Protein AF-A0A7Y2PJV1-F1 (afdb_monomer_lite)

Structure (mmCIF, N/CA/C/O backbone):
data_AF-A0A7Y2PJV1-F1
#
_entry.id   AF-A0A7Y2PJV1-F1
#
loop_
_atom_site.group_PDB
_atom_site.id
_atom_site.type_symbol
_atom_site.label_atom_id
_atom_site.label_alt_id
_atom_site.label_comp_id
_atom_site.label_asym_id
_atom_site.label_entity_id
_atom_site.label_seq_id
_atom_site.pdbx_PDB_ins_code
_atom_site.Cartn_x
_atom_site.Cartn_y
_atom_site.Cartn_z
_atom_site.occupancy
_atom_site.B_iso_or_equiv
_atom_site.auth_seq_id
_atom_site.auth_comp_id
_atom_site.auth_asym_id
_atom_site.auth_atom_id
_atom_site.pdbx_PDB_model_num
ATOM 1 N N . MET A 1 1 ? -19.879 -11.031 2.153 1.00 48.19 1 MET A N 1
ATOM 2 C CA . MET A 1 1 ? -19.907 -9.885 3.086 1.00 48.19 1 MET A CA 1
ATOM 3 C C . MET A 1 1 ? -18.469 -9.567 3.409 1.00 48.19 1 MET A C 1
ATOM 5 O O . MET A 1 1 ? -17.854 -10.326 4.147 1.00 48.19 1 MET A O 1
ATOM 9 N N . THR A 1 2 ? -17.927 -8.515 2.812 1.00 63.41 2 THR A N 1
ATOM 10 C CA . THR A 1 2 ? -16.571 -8.056 3.105 1.00 63.41 2 THR A CA 1
ATOM 11 C C . THR A 1 2 ? -16.558 -7.369 4.461 1.00 63.41 2 THR A C 1
ATOM 13 O O . THR A 1 2 ? -17.412 -6.527 4.754 1.00 63.41 2 THR A O 1
ATOM 16 N N . VAL A 1 3 ? -15.613 -7.752 5.310 1.00 83.12 3 VAL A N 1
ATOM 17 C CA . VAL A 1 3 ? -15.411 -7.123 6.613 1.00 83.12 3 VAL A CA 1
ATOM 18 C C . VAL A 1 3 ? -14.654 -5.817 6.379 1.00 83.12 3 VAL A C 1
ATOM 20 O O . VAL A 1 3 ? -13.505 -5.849 5.957 1.00 83.12 3 VAL A O 1
ATOM 23 N N . LYS A 1 4 ? -15.304 -4.674 6.628 1.00 89.06 4 LYS A N 1
ATOM 24 C CA . LYS A 1 4 ? -14.666 -3.352 6.558 1.00 89.06 4 LYS A CA 1
ATOM 25 C C . LYS A 1 4 ? -14.271 -2.903 7.956 1.00 89.06 4 LYS A C 1
ATOM 27 O O . LYS A 1 4 ? -15.140 -2.597 8.771 1.00 89.06 4 LYS A O 1
ATOM 32 N N . ILE A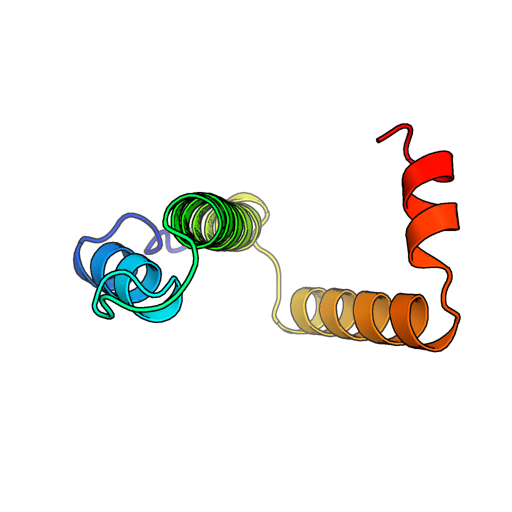 1 5 ? -12.974 -2.882 8.235 1.00 92.50 5 ILE A N 1
ATOM 33 C CA . ILE A 1 5 ? -12.403 -2.518 9.539 1.00 92.50 5 ILE A CA 1
ATOM 34 C C . ILE A 1 5 ? -11.434 -1.339 9.443 1.00 92.50 5 ILE A C 1
ATOM 36 O O . ILE A 1 5 ? -11.135 -0.713 10.453 1.00 92.50 5 ILE A O 1
ATOM 40 N N . SER A 1 6 ? -10.993 -0.963 8.243 1.00 90.88 6 SER A N 1
ATOM 41 C CA . SER A 1 6 ? -10.048 0.133 8.016 1.00 90.88 6 SER A CA 1
ATOM 42 C C . SER A 1 6 ? -10.529 1.467 8.590 1.00 90.88 6 SER A C 1
ATOM 44 O O . SER A 1 6 ? -9.713 2.312 8.946 1.00 90.88 6 SER A O 1
ATOM 46 N N . GLN A 1 7 ? -11.844 1.665 8.709 1.00 91.56 7 GLN A N 1
ATOM 47 C CA . GLN A 1 7 ? -12.452 2.883 9.251 1.00 91.56 7 GLN A CA 1
ATOM 48 C C . GLN A 1 7 ? -12.649 2.859 10.772 1.00 91.56 7 GLN A C 1
ATOM 50 O O . GLN A 1 7 ? -13.091 3.867 11.328 1.00 91.56 7 GLN A O 1
ATOM 55 N N . THR A 1 8 ? -12.356 1.749 11.461 1.00 95.62 8 THR A N 1
ATOM 56 C CA . THR A 1 8 ? -12.535 1.704 12.915 1.00 95.62 8 THR A CA 1
ATOM 57 C C . THR A 1 8 ? -11.519 2.613 13.615 1.00 95.62 8 THR A C 1
ATOM 59 O O . THR A 1 8 ? -10.408 2.817 13.108 1.00 95.62 8 THR A O 1
ATOM 62 N N . PRO A 1 9 ? -11.867 3.178 14.786 1.00 94.94 9 PRO A N 1
ATOM 63 C CA . PRO A 1 9 ? -10.966 4.057 15.529 1.00 94.94 9 PRO A CA 1
ATOM 64 C C . PRO A 1 9 ? -9.612 3.412 15.842 1.00 94.94 9 PRO A C 1
ATOM 66 O O . PRO A 1 9 ? -8.586 4.090 15.809 1.00 94.94 9 PRO A O 1
ATOM 69 N N . GLU A 1 10 ? -9.598 2.106 16.108 1.00 94.81 10 GLU A N 1
ATOM 70 C CA . GLU A 1 10 ? -8.400 1.350 16.470 1.00 94.81 10 GLU A CA 1
ATOM 71 C C . GLU A 1 10 ? -7.422 1.259 15.292 1.00 94.81 10 GLU A C 1
ATOM 73 O O . GLU A 1 10 ? -6.238 1.565 15.442 1.00 94.81 10 GLU A O 1
ATOM 78 N N . LEU A 1 11 ? -7.914 0.909 14.099 1.00 94.81 11 LEU A N 1
ATOM 79 C CA . LEU A 1 11 ? -7.091 0.832 12.888 1.00 94.81 11 LEU A CA 1
ATOM 80 C C . LEU A 1 11 ? -6.646 2.214 12.407 1.00 94.81 11 LEU A C 1
ATOM 82 O O . LEU A 1 11 ? -5.508 2.376 11.975 1.00 94.81 11 LEU A O 1
ATOM 86 N N . GLN A 1 12 ? -7.488 3.236 12.552 1.00 96.12 12 GLN A N 1
ATOM 87 C CA . GLN A 1 12 ? -7.109 4.617 12.246 1.00 96.12 12 GLN A CA 1
ATOM 88 C C . GLN A 1 12 ? -6.003 5.137 13.172 1.00 96.12 12 GLN A C 1
ATOM 90 O O . GLN A 1 12 ? -5.063 5.795 12.711 1.00 96.12 12 GLN A O 1
ATOM 95 N N . ALA A 1 13 ? -6.076 4.820 14.468 1.00 95.56 13 ALA A N 1
ATOM 96 C CA . ALA A 1 13 ? -5.009 5.128 15.414 1.00 95.56 13 ALA A CA 1
ATOM 97 C C . ALA A 1 13 ? -3.708 4.408 15.029 1.00 95.56 13 ALA A C 1
ATOM 99 O O . ALA A 1 13 ? -2.654 5.045 14.969 1.00 95.56 13 ALA A O 1
ATOM 100 N N . PHE A 1 14 ? -3.798 3.127 14.663 1.00 96.06 14 PHE A N 1
ATOM 101 C CA . PHE A 1 14 ? -2.657 2.351 14.186 1.00 96.06 14 PHE A CA 1
ATOM 102 C C . PHE A 1 14 ? -2.036 2.941 12.909 1.00 96.06 14 PHE A C 1
ATOM 104 O O . PHE A 1 14 ? -0.825 3.149 12.853 1.00 96.06 14 PHE A O 1
ATOM 111 N N . PHE A 1 15 ? -2.841 3.309 11.906 1.00 96.19 15 PHE A N 1
ATOM 112 C CA . PHE A 1 15 ? -2.353 3.947 10.676 1.00 96.19 15 PHE A CA 1
ATOM 113 C C . PHE A 1 15 ? -1.633 5.268 10.952 1.00 96.19 15 PHE A C 1
ATOM 115 O O . PHE A 1 15 ? -0.608 5.567 10.332 1.00 96.19 15 PHE A O 1
ATOM 122 N N . LYS A 1 16 ? -2.133 6.057 11.908 1.00 95.19 16 LYS A N 1
ATOM 123 C CA . LYS A 1 16 ? -1.474 7.289 12.353 1.00 95.19 16 LYS A CA 1
ATOM 124 C C . LYS A 1 16 ? -0.125 7.005 13.009 1.00 95.19 16 LYS A C 1
ATOM 126 O O . LYS A 1 16 ? 0.831 7.740 12.758 1.00 95.19 16 LYS A O 1
ATOM 131 N N . GLU A 1 17 ? -0.039 5.954 13.813 1.00 95.12 17 GLU A N 1
ATOM 132 C CA . GLU A 1 17 ? 1.192 5.551 14.485 1.00 95.12 17 GLU A CA 1
ATOM 133 C C . GLU A 1 17 ? 2.262 5.078 13.493 1.00 95.12 17 GLU A C 1
ATOM 135 O O . GLU A 1 17 ? 3.349 5.661 13.459 1.00 95.12 17 GLU A O 1
ATOM 140 N N . VAL A 1 18 ? 1.938 4.132 12.601 1.00 94.00 18 VAL A N 1
ATOM 141 C CA . VAL A 1 18 ? 2.886 3.623 11.584 1.00 94.00 18 VAL A CA 1
ATOM 142 C C . VAL A 1 18 ? 3.328 4.699 10.590 1.00 94.00 18 VAL A C 1
ATOM 144 O O . VAL A 1 18 ? 4.421 4.627 10.035 1.00 94.00 18 VAL A O 1
ATOM 147 N N . SER A 1 19 ? 2.512 5.739 10.400 1.00 94.31 19 SER A N 1
ATOM 148 C CA . SER A 1 19 ? 2.855 6.886 9.552 1.00 94.31 19 SER A CA 1
ATOM 149 C C . SER A 1 19 ? 3.739 7.924 10.255 1.00 94.31 19 SER A C 1
ATOM 151 O O . SER A 1 19 ? 4.036 8.971 9.681 1.00 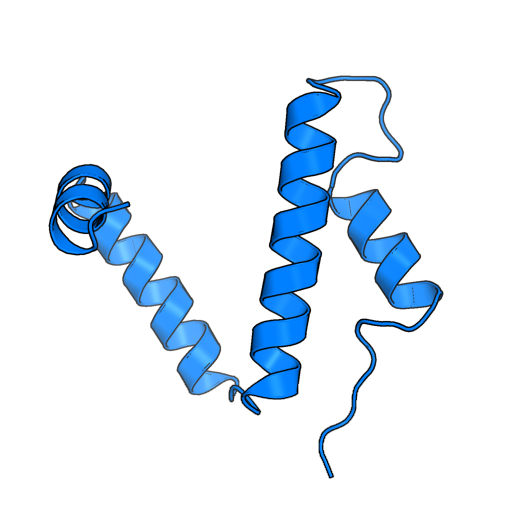94.31 19 SER A O 1
ATOM 153 N N . GLY A 1 20 ? 4.159 7.667 11.499 1.00 92.81 20 GLY A N 1
ATOM 154 C CA . GLY A 1 20 ? 5.058 8.526 12.269 1.00 92.81 20 GLY A CA 1
ATOM 155 C C . GLY A 1 20 ? 4.360 9.627 13.070 1.00 92.81 20 GLY A C 1
ATOM 156 O O . GLY A 1 20 ? 5.019 10.582 13.483 1.00 92.81 20 GLY A O 1
ATOM 157 N N . GLY A 1 21 ? 3.046 9.524 13.292 1.00 89.62 21 GLY A N 1
ATOM 158 C CA . GLY A 1 21 ? 2.254 10.516 14.027 1.00 89.62 21 GLY A CA 1
ATOM 159 C C . GLY A 1 21 ? 2.560 10.612 15.526 1.00 89.62 21 GLY A C 1
ATOM 160 O O . GLY A 1 21 ? 2.157 11.592 16.144 1.00 89.62 21 GLY A O 1
ATOM 161 N N . GLY A 1 22 ? 3.263 9.628 16.096 1.00 88.00 22 GLY A N 1
ATOM 162 C CA . GLY A 1 22 ? 3.743 9.635 17.485 1.00 88.00 22 GLY A CA 1
ATOM 163 C C . GLY A 1 22 ? 5.207 10.060 17.653 1.00 88.00 22 GLY A C 1
ATOM 164 O O . GLY A 1 22 ? 5.739 9.977 18.753 1.00 88.00 22 GLY A O 1
ATOM 165 N N . ASN A 1 23 ? 5.880 10.471 16.575 1.00 88.44 23 ASN A N 1
ATOM 166 C CA . ASN A 1 23 ? 7.281 10.890 16.601 1.00 88.44 23 ASN A CA 1
ATOM 167 C C . ASN A 1 23 ? 7.382 12.361 16.181 1.00 88.44 23 ASN A C 1
ATOM 169 O O . ASN A 1 23 ? 6.746 12.756 15.207 1.00 88.44 23 ASN A O 1
ATOM 173 N N . ASP A 1 24 ? 8.221 13.152 16.844 1.00 88.56 24 ASP A N 1
ATOM 174 C CA . ASP A 1 24 ? 8.461 14.561 16.499 1.00 88.56 24 ASP A CA 1
ATOM 175 C C . ASP A 1 24 ? 9.527 14.742 15.399 1.00 88.56 24 ASP A C 1
ATOM 177 O O . ASP A 1 24 ? 9.674 15.819 14.827 1.00 88.56 24 ASP A O 1
ATOM 181 N N . GLN A 1 25 ? 10.247 13.677 15.038 1.00 91.62 25 GLN A N 1
ATOM 182 C CA . GLN A 1 25 ? 11.298 13.685 14.016 1.00 91.62 25 GLN A CA 1
ATOM 183 C C . GLN A 1 25 ? 10.754 13.440 12.601 1.00 91.62 25 GLN A C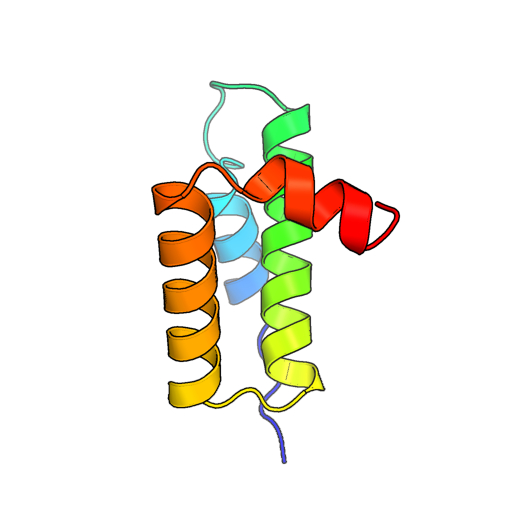 1
ATOM 185 O O . GLN A 1 25 ? 9.717 12.804 12.418 1.00 91.62 25 GLN A O 1
ATOM 190 N N . GLY A 1 26 ? 11.492 13.878 11.579 1.00 91.19 26 GLY A N 1
ATOM 191 C CA . GLY A 1 26 ? 11.147 13.667 10.168 1.00 91.19 26 GLY A CA 1
ATOM 192 C C . GLY A 1 26 ? 10.184 14.714 9.596 1.00 91.19 26 GLY A C 1
ATOM 193 O O . GLY A 1 26 ? 9.724 15.617 10.287 1.00 91.19 26 GLY A O 1
ATOM 194 N N . SER A 1 27 ? 9.888 14.610 8.298 1.00 94.38 27 SER A N 1
ATOM 195 C CA . SER A 1 27 ? 9.078 15.607 7.585 1.00 94.38 27 SER A CA 1
ATOM 196 C C . SER A 1 27 ? 7.580 15.463 7.894 1.00 94.38 27 SER A C 1
ATOM 198 O O . SER A 1 27 ? 7.004 14.415 7.581 1.00 94.38 27 SER A O 1
ATOM 200 N N . PRO A 1 28 ? 6.900 16.513 8.403 1.00 94.06 28 PRO A N 1
ATOM 201 C CA . PRO A 1 28 ? 5.447 16.498 8.593 1.00 94.06 28 PRO A CA 1
ATOM 202 C C . PRO A 1 28 ? 4.684 16.201 7.297 1.00 94.06 28 PRO A C 1
ATOM 204 O O . PRO A 1 28 ? 3.681 15.487 7.304 1.00 94.0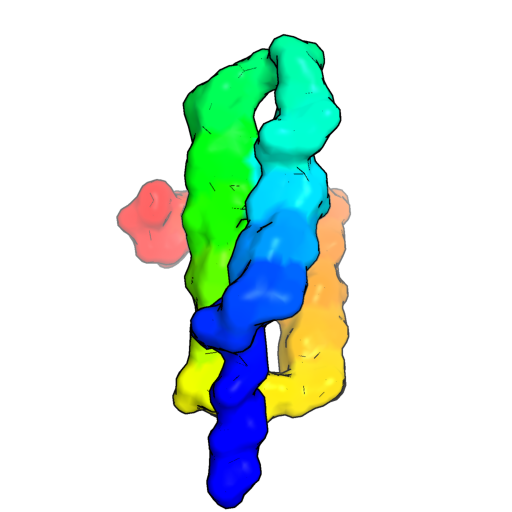6 28 PRO A O 1
ATOM 207 N N . ARG A 1 29 ? 5.194 16.692 6.158 1.00 95.31 29 ARG A N 1
ATOM 208 C CA . ARG A 1 29 ? 4.600 16.440 4.841 1.00 95.31 29 ARG A CA 1
ATOM 209 C C . ARG A 1 29 ? 4.717 14.971 4.439 1.00 95.31 29 ARG A C 1
ATOM 211 O O . ARG A 1 29 ? 3.747 14.415 3.933 1.00 95.31 29 ARG A O 1
ATOM 218 N N . ALA A 1 30 ? 5.868 14.345 4.680 1.00 95.19 30 ALA A N 1
ATOM 219 C CA . ALA A 1 30 ? 6.064 12.928 4.373 1.00 95.19 30 ALA A CA 1
ATOM 220 C C . ALA A 1 30 ? 5.127 12.040 5.206 1.00 95.19 30 ALA A C 1
ATOM 222 O O . ALA A 1 30 ? 4.482 11.156 4.652 1.00 95.19 30 ALA A O 1
ATOM 223 N N . LYS A 1 31 ? 4.970 12.336 6.503 1.00 95.31 31 LYS A N 1
ATOM 224 C CA . LYS A 1 31 ? 4.033 11.626 7.392 1.00 95.31 31 LYS A CA 1
ATOM 225 C C . LYS A 1 31 ? 2.587 11.730 6.913 1.00 95.31 31 LYS A C 1
ATOM 227 O O . LYS A 1 31 ? 1.867 10.739 6.894 1.00 95.31 31 LYS A O 1
ATOM 232 N N . GLN A 1 32 ? 2.167 12.922 6.483 1.00 95.56 32 GLN A N 1
ATOM 233 C CA . GLN A 1 32 ? 0.826 13.134 5.936 1.00 95.56 32 GLN A CA 1
ATOM 234 C C . GLN A 1 32 ? 0.592 12.317 4.655 1.00 95.56 32 GLN A C 1
ATOM 236 O O . GLN A 1 32 ? -0.475 11.726 4.492 1.00 95.56 32 GLN A O 1
ATOM 241 N N . LEU A 1 33 ? 1.574 12.288 3.749 1.00 96.44 33 LEU A N 1
ATOM 242 C CA . LEU A 1 33 ? 1.494 11.501 2.516 1.00 96.44 33 LEU A CA 1
ATOM 243 C C . LEU A 1 33 ? 1.447 10.000 2.815 1.00 96.44 33 LEU A C 1
ATOM 245 O O . LEU A 1 33 ? 0.609 9.300 2.254 1.00 96.44 33 LEU A O 1
ATOM 249 N N . LEU A 1 34 ? 2.290 9.527 3.734 1.00 96.31 34 LEU A N 1
ATOM 250 C CA . LEU A 1 34 ? 2.325 8.126 4.141 1.00 96.31 34 LEU A CA 1
ATOM 251 C C . LEU A 1 34 ? 1.004 7.695 4.787 1.00 96.31 34 LEU A C 1
ATOM 253 O O . LEU A 1 34 ? 0.445 6.676 4.392 1.00 96.31 34 LEU A O 1
ATOM 257 N N . LEU A 1 35 ? 0.445 8.518 5.681 1.00 96.50 35 LEU A N 1
ATOM 258 C CA . LEU A 1 35 ? -0.865 8.263 6.285 1.00 96.50 35 LEU A CA 1
ATOM 259 C C . LEU A 1 35 ? -1.963 8.140 5.235 1.00 96.50 35 LEU A C 1
ATOM 261 O O . LEU A 1 35 ? -2.825 7.266 5.342 1.00 96.50 35 LEU A O 1
ATOM 265 N N . ARG A 1 36 ? -1.935 8.999 4.210 1.00 96.88 36 ARG A N 1
ATOM 266 C CA . ARG A 1 36 ? -2.896 8.918 3.113 1.00 96.88 36 ARG A CA 1
ATOM 267 C C . ARG A 1 36 ? -2.718 7.627 2.316 1.00 96.88 36 ARG A C 1
ATOM 269 O O . ARG A 1 36 ? -3.709 6.953 2.076 1.00 96.88 36 ARG A O 1
ATOM 276 N N . LEU A 1 37 ? -1.486 7.278 1.945 1.00 96.75 37 LEU A N 1
ATOM 277 C CA . LEU A 1 37 ? -1.190 6.064 1.181 1.00 96.75 37 LEU A CA 1
ATOM 278 C C . LEU A 1 37 ? -1.622 4.798 1.924 1.00 96.75 37 LEU A C 1
ATOM 280 O O . LEU A 1 37 ? -2.312 3.973 1.338 1.00 96.75 37 LEU A O 1
ATOM 284 N N . VAL A 1 38 ? -1.289 4.669 3.212 1.00 96.19 38 VAL A N 1
ATOM 285 C CA . VAL A 1 38 ? -1.677 3.503 4.028 1.00 96.19 38 VAL A CA 1
ATOM 286 C C . VAL A 1 38 ? -3.199 3.364 4.091 1.00 96.19 38 VAL A C 1
ATOM 288 O O . VAL A 1 38 ? -3.724 2.269 3.899 1.00 96.19 38 VAL A O 1
ATOM 291 N N . ASN A 1 39 ? -3.914 4.475 4.288 1.00 96.25 39 ASN A N 1
ATOM 292 C CA . ASN A 1 39 ? -5.376 4.469 4.284 1.00 96.25 39 ASN A CA 1
ATOM 293 C C . ASN A 1 39 ? -5.960 4.021 2.939 1.00 96.25 39 ASN A C 1
ATOM 295 O O . ASN A 1 39 ? -6.905 3.238 2.925 1.00 96.25 39 ASN A O 1
ATOM 299 N N . GLU A 1 40 ? -5.429 4.511 1.817 1.00 96.44 40 GLU A N 1
ATOM 300 C CA . GLU A 1 40 ? -5.943 4.121 0.500 1.00 96.44 40 GLU A CA 1
ATOM 301 C C . GLU A 1 40 ? -5.617 2.664 0.165 1.00 96.44 40 GLU A C 1
ATOM 303 O O . GLU A 1 40 ? -6.478 1.970 -0.361 1.00 96.44 40 GLU A O 1
ATOM 308 N N . VAL A 1 41 ? -4.433 2.157 0.526 1.00 95.94 41 VAL A N 1
ATOM 309 C CA . VAL A 1 41 ? -4.101 0.734 0.341 1.00 95.94 41 VAL A CA 1
ATOM 310 C C . VAL A 1 41 ? -5.060 -0.154 1.136 1.00 95.94 41 VAL A C 1
ATOM 312 O O . VAL A 1 41 ? -5.593 -1.110 0.579 1.00 95.94 41 VAL A O 1
ATOM 315 N N . ALA A 1 42 ? -5.342 0.183 2.400 1.00 94.94 42 ALA A N 1
ATOM 316 C CA . ALA A 1 42 ? -6.300 -0.568 3.213 1.00 94.94 42 ALA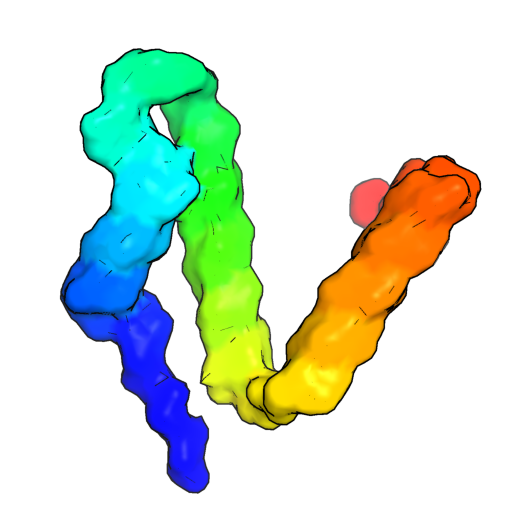 A CA 1
ATOM 317 C C . ALA A 1 42 ? -7.708 -0.569 2.595 1.00 94.94 42 ALA A C 1
ATOM 319 O O . ALA A 1 42 ? -8.362 -1.608 2.553 1.00 94.94 42 ALA A O 1
ATOM 320 N N . ARG A 1 43 ? -8.157 0.573 2.057 1.00 94.50 43 ARG A N 1
ATOM 321 C CA . ARG A 1 43 ? -9.439 0.649 1.343 1.00 94.50 43 ARG A CA 1
ATOM 322 C C . ARG A 1 43 ? -9.443 -0.150 0.052 1.00 94.50 43 ARG A C 1
ATOM 324 O O . ARG A 1 43 ? -10.427 -0.819 -0.200 1.00 94.50 43 ARG A O 1
ATOM 331 N N . ILE A 1 44 ? -8.372 -0.119 -0.742 1.00 95.19 44 ILE A N 1
ATOM 332 C CA . ILE A 1 44 ? -8.264 -0.923 -1.970 1.00 95.19 44 ILE A CA 1
ATOM 333 C C . ILE A 1 44 ? -8.421 -2.409 -1.640 1.00 95.19 44 ILE A C 1
ATOM 335 O O . ILE A 1 44 ? -9.175 -3.101 -2.319 1.00 95.19 44 ILE A O 1
ATOM 339 N N . VAL A 1 45 ? -7.757 -2.880 -0.579 1.00 95.19 45 VAL A N 1
ATOM 340 C CA . VAL A 1 45 ? -7.866 -4.271 -0.119 1.00 95.19 45 VAL A CA 1
ATOM 341 C C . VAL A 1 45 ? -9.310 -4.621 0.249 1.00 95.19 45 VAL A C 1
ATOM 343 O O . VAL A 1 45 ? -9.822 -5.646 -0.192 1.00 95.19 45 VAL A O 1
ATOM 346 N N . GLU A 1 46 ? -9.990 -3.757 1.003 1.00 94.38 46 GLU A N 1
ATOM 347 C CA . GLU A 1 46 ? -11.377 -3.989 1.426 1.00 94.38 46 GLU A CA 1
ATOM 348 C C . GLU A 1 46 ? -12.407 -3.822 0.303 1.00 94.38 46 GLU A C 1
ATOM 350 O O . GLU A 1 46 ? -13.382 -4.563 0.249 1.00 94.38 46 GLU A O 1
ATOM 355 N N . ASP A 1 47 ? -12.244 -2.836 -0.573 1.00 94.81 47 ASP A N 1
ATOM 356 C CA . ASP A 1 47 ? -13.227 -2.503 -1.604 1.00 94.81 47 ASP A CA 1
ATOM 357 C C . ASP A 1 47 ? -13.159 -3.466 -2.792 1.00 94.81 47 ASP A C 1
ATOM 359 O O . ASP A 1 47 ? -14.188 -3.724 -3.418 1.00 94.81 47 ASP A O 1
ATOM 363 N N . LEU A 1 48 ? -11.972 -4.002 -3.093 1.00 95.88 48 LEU A N 1
ATOM 364 C CA . LEU A 1 48 ? -11.769 -4.973 -4.171 1.00 95.88 48 LEU A CA 1
ATOM 365 C C . LEU A 1 48 ? -11.742 -6.427 -3.686 1.00 95.88 48 LEU A C 1
ATOM 367 O O . LEU A 1 48 ? -11.546 -7.317 -4.505 1.00 95.88 48 LEU A O 1
ATOM 371 N N . GLU A 1 49 ? -11.944 -6.668 -2.386 1.00 94.94 49 GLU A N 1
ATOM 372 C CA . GLU A 1 49 ? -11.864 -8.003 -1.774 1.00 94.94 49 GLU A CA 1
ATOM 373 C C . GLU A 1 49 ? -10.538 -8.721 -2.092 1.00 94.94 49 GLU A C 1
ATOM 375 O O . GLU A 1 49 ? -10.524 -9.914 -2.390 1.00 94.94 49 GLU A O 1
ATOM 380 N N . VAL A 1 50 ? -9.423 -7.981 -2.041 1.00 95.50 50 VAL A N 1
ATOM 381 C CA . VAL A 1 50 ? -8.094 -8.497 -2.400 1.00 95.50 50 VAL A CA 1
ATOM 382 C C . VAL A 1 50 ? -7.743 -9.685 -1.510 1.00 95.50 50 VAL A C 1
ATOM 384 O O . VAL A 1 50 ? -7.758 -9.585 -0.282 1.00 95.50 50 VAL A O 1
ATOM 387 N N . THR A 1 51 ? -7.401 -10.802 -2.141 1.00 96.31 51 THR A N 1
ATOM 388 C CA . THR A 1 51 ? -6.967 -12.019 -1.451 1.00 96.31 51 THR A CA 1
ATOM 389 C C . THR A 1 51 ? -5.509 -11.927 -0.996 1.00 96.31 51 THR A C 1
ATOM 391 O O . THR A 1 51 ? -4.723 -11.134 -1.518 1.00 96.31 51 THR A O 1
ATOM 394 N N . ASP A 1 52 ? -5.114 -12.781 -0.049 1.00 95.62 52 ASP A N 1
ATOM 395 C CA . ASP A 1 52 ? -3.725 -12.844 0.426 1.00 95.62 52 ASP A CA 1
ATOM 396 C C . ASP A 1 52 ? -2.737 -13.123 -0.723 1.00 95.62 52 ASP A C 1
ATOM 398 O O . ASP A 1 52 ? -1.678 -12.496 -0.800 1.00 95.62 52 ASP A O 1
ATOM 402 N N . ASP A 1 53 ? -3.097 -14.014 -1.652 1.00 97.62 53 ASP A N 1
ATOM 403 C CA . ASP A 1 53 ? -2.263 -14.356 -2.810 1.00 97.62 53 ASP A CA 1
ATOM 404 C C . ASP A 1 53 ? -2.091 -13.165 -3.764 1.00 97.62 53 ASP A C 1
ATOM 406 O O . ASP A 1 53 ? -0.979 -12.886 -4.221 1.00 97.62 53 ASP A O 1
ATOM 410 N N . GLU A 1 54 ? -3.165 -12.419 -4.041 1.00 97.94 54 GLU A N 1
ATOM 411 C CA . GLU A 1 54 ? -3.110 -11.209 -4.871 1.00 97.94 54 GLU A CA 1
ATOM 412 C C . GLU A 1 54 ? -2.287 -10.105 -4.205 1.00 97.94 54 GLU A C 1
ATOM 414 O O . GLU A 1 54 ? -1.494 -9.431 -4.870 1.00 97.94 54 GLU A O 1
ATOM 419 N N . PHE A 1 55 ? -2.425 -9.949 -2.886 1.00 97.06 55 PHE A N 1
ATOM 420 C CA . PHE A 1 55 ? -1.634 -8.999 -2.116 1.00 97.06 55 PHE A CA 1
ATOM 421 C C . PHE A 1 55 ? -0.137 -9.315 -2.219 1.00 97.06 55 PHE A C 1
ATOM 423 O O . PHE A 1 55 ? 0.666 -8.442 -2.561 1.00 97.06 55 PHE A O 1
ATOM 430 N N . TRP A 1 56 ? 0.255 -10.571 -1.991 1.00 97.00 56 TRP A N 1
ATOM 431 C CA . TRP A 1 56 ? 1.659 -10.975 -2.086 1.00 97.00 56 TRP A CA 1
ATOM 432 C C . TRP A 1 56 ? 2.199 -10.929 -3.514 1.00 97.00 56 TRP A C 1
ATOM 434 O O . TRP A 1 56 ? 3.353 -10.543 -3.710 1.00 97.00 56 TRP A O 1
ATOM 444 N N . ALA A 1 57 ? 1.375 -11.230 -4.519 1.00 97.81 57 ALA A N 1
ATOM 445 C CA . ALA A 1 57 ? 1.747 -11.048 -5.918 1.00 97.81 57 ALA A CA 1
ATOM 446 C C . ALA A 1 57 ? 2.037 -9.571 -6.247 1.00 97.81 57 ALA A C 1
ATOM 448 O O . ALA A 1 57 ? 3.007 -9.277 -6.953 1.00 97.81 57 ALA A O 1
ATOM 449 N N . ALA A 1 58 ? 1.250 -8.633 -5.707 1.00 96.81 58 ALA A N 1
ATOM 450 C CA . ALA A 1 58 ? 1.487 -7.199 -5.871 1.00 96.81 58 ALA A CA 1
ATOM 451 C C . ALA A 1 58 ? 2.784 -6.741 -5.179 1.00 96.81 58 ALA A C 1
ATOM 453 O O . ALA A 1 58 ? 3.565 -5.985 -5.762 1.00 96.81 58 ALA A O 1
ATOM 454 N N . VAL A 1 59 ? 3.061 -7.235 -3.967 1.00 96.81 59 VAL A N 1
ATOM 455 C CA . VAL A 1 59 ? 4.321 -6.962 -3.251 1.00 96.81 59 VAL A CA 1
ATOM 456 C C . VAL A 1 59 ? 5.528 -7.489 -4.032 1.00 96.81 59 VAL A C 1
ATOM 458 O O . VAL A 1 59 ? 6.517 -6.776 -4.213 1.00 96.81 59 VAL A O 1
ATOM 461 N N . ASP A 1 60 ? 5.447 -8.715 -4.543 1.00 97.50 60 ASP A N 1
ATOM 462 C CA . ASP A 1 60 ? 6.501 -9.306 -5.364 1.00 97.50 60 ASP A CA 1
ATOM 463 C C . ASP A 1 60 ? 6.722 -8.531 -6.678 1.00 97.50 60 ASP A C 1
ATOM 465 O O . ASP A 1 60 ? 7.865 -8.311 -7.092 1.00 97.50 60 ASP A O 1
ATOM 469 N N . TYR A 1 61 ? 5.653 -8.038 -7.311 1.00 96.75 61 TYR A N 1
ATOM 470 C CA . TYR A 1 61 ? 5.764 -7.160 -8.478 1.00 96.75 61 TYR A CA 1
ATOM 471 C C . TYR A 1 61 ? 6.548 -5.876 -8.163 1.00 96.75 61 TYR A C 1
ATOM 473 O O . TYR A 1 61 ? 7.464 -5.525 -8.912 1.00 96.75 61 TYR A O 1
ATOM 481 N N . LEU A 1 62 ? 6.257 -5.208 -7.039 1.00 95.81 62 LEU A N 1
ATOM 482 C CA . LEU A 1 62 ? 6.991 -4.007 -6.615 1.00 95.81 62 LEU A CA 1
ATOM 483 C C . LEU A 1 62 ? 8.478 -4.296 -6.360 1.00 95.81 62 LEU A C 1
ATOM 485 O O . LEU A 1 62 ? 9.336 -3.502 -6.753 1.00 95.81 62 LEU A O 1
ATOM 489 N N . ASN A 1 63 ? 8.803 -5.451 -5.772 1.00 95.88 63 ASN A N 1
ATOM 490 C CA . ASN A 1 63 ? 10.192 -5.871 -5.574 1.00 95.88 63 ASN A CA 1
ATOM 491 C C . ASN A 1 63 ? 10.921 -6.085 -6.906 1.00 95.88 63 ASN A C 1
ATOM 493 O O . ASN A 1 63 ? 12.040 -5.601 -7.081 1.00 95.88 63 ASN A O 1
ATOM 497 N N . ARG A 1 64 ? 10.290 -6.765 -7.872 1.00 96.25 64 ARG A N 1
ATOM 498 C CA . ARG A 1 64 ? 10.861 -6.972 -9.214 1.00 96.25 64 ARG A CA 1
ATOM 499 C C . ARG A 1 64 ? 11.051 -5.655 -9.967 1.00 96.25 64 ARG A C 1
ATOM 501 O O . ARG A 1 64 ? 12.091 -5.468 -10.598 1.00 96.25 64 ARG A O 1
ATOM 508 N N . LEU A 1 65 ? 10.088 -4.740 -9.861 1.00 95.56 65 LEU A N 1
ATOM 509 C CA . LEU A 1 65 ? 10.164 -3.398 -10.441 1.00 95.56 65 LEU A CA 1
ATOM 510 C C . LEU A 1 65 ? 11.362 -2.614 -9.882 1.00 95.56 65 LEU A C 1
ATOM 512 O O . LEU A 1 65 ? 12.135 -2.025 -10.642 1.00 95.56 65 LEU A O 1
ATOM 516 N N . GLY A 1 66 ? 11.540 -2.643 -8.558 1.00 93.06 66 GLY A N 1
ATOM 517 C CA . GLY A 1 66 ? 12.676 -2.020 -7.879 1.00 93.06 66 GLY A CA 1
ATOM 518 C C . GLY A 1 66 ? 14.010 -2.665 -8.254 1.00 93.06 66 GLY A C 1
ATOM 519 O O . GLY A 1 66 ? 14.960 -1.959 -8.585 1.00 93.06 66 GLY A O 1
ATOM 520 N N . ALA A 1 67 ? 14.068 -3.999 -8.295 1.00 95.75 67 ALA A N 1
ATOM 521 C CA . ALA A 1 67 ? 15.270 -4.754 -8.657 1.00 95.75 67 ALA A CA 1
ATOM 522 C C . ALA A 1 67 ? 15.771 -4.438 -10.075 1.00 95.75 67 ALA A C 1
ATOM 524 O O . ALA A 1 67 ? 16.972 -4.491 -10.333 1.00 95.75 67 ALA A O 1
ATOM 525 N N . ARG A 1 68 ? 14.863 -4.081 -10.990 1.00 95.94 68 ARG A N 1
ATOM 526 C CA . ARG A 1 68 ? 15.198 -3.676 -12.363 1.00 95.94 68 ARG A CA 1
ATOM 527 C C . ARG A 1 68 ? 15.405 -2.173 -12.533 1.00 95.94 68 ARG A C 1
ATOM 529 O O . ARG A 1 68 ? 15.760 -1.738 -13.620 1.00 95.94 68 ARG A O 1
ATOM 536 N N . SER A 1 69 ? 15.214 -1.377 -11.476 1.00 93.69 69 SER A N 1
ATOM 537 C CA . SER A 1 69 ? 15.236 0.094 -11.544 1.00 93.69 69 SER A CA 1
ATOM 538 C C . SER A 1 69 ? 14.248 0.663 -12.576 1.00 93.69 69 SER A C 1
ATOM 540 O O . SER A 1 69 ? 14.467 1.724 -13.155 1.00 93.69 69 SER A O 1
ATOM 542 N N . GLU A 1 70 ? 13.129 -0.033 -12.791 1.00 93.69 70 GLU A N 1
ATOM 543 C CA . GLU A 1 70 ? 12.132 0.281 -13.825 1.00 93.69 70 GLU A CA 1
ATOM 544 C C . GLU A 1 70 ? 10.979 1.151 -13.298 1.00 93.69 70 GLU A C 1
ATOM 546 O O . GLU A 1 70 ? 10.035 1.440 -14.028 1.00 93.69 70 GLU A O 1
ATOM 551 N N . ALA A 1 71 ? 11.043 1.625 -12.050 1.00 92.88 71 ALA A N 1
ATOM 552 C CA . ALA A 1 71 ? 9.984 2.450 -11.466 1.00 92.88 71 ALA A CA 1
ATOM 553 C C . ALA A 1 71 ? 9.683 3.709 -12.305 1.00 92.88 71 ALA A C 1
ATOM 555 O O . ALA A 1 71 ? 8.520 4.025 -12.542 1.00 92.88 71 ALA A O 1
ATOM 556 N N . GLY A 1 72 ? 10.715 4.387 -12.825 1.00 92.19 72 GLY A N 1
ATOM 557 C CA . GLY A 1 72 ? 10.532 5.543 -13.713 1.00 92.19 72 GLY A CA 1
ATOM 558 C C . GLY A 1 72 ? 9.902 5.180 -15.063 1.00 92.19 72 GLY A C 1
ATOM 559 O O . GLY A 1 72 ? 9.112 5.952 -15.601 1.00 92.19 72 GLY A O 1
ATOM 560 N N . LEU A 1 73 ? 10.199 3.984 -15.583 1.00 94.94 73 LEU A N 1
ATOM 561 C CA . LEU A 1 73 ? 9.592 3.472 -16.812 1.00 94.94 73 LEU A CA 1
ATOM 562 C C . LEU A 1 73 ? 8.105 3.164 -16.604 1.00 94.94 73 LEU A C 1
ATOM 564 O O . LEU A 1 73 ? 7.288 3.495 -17.461 1.00 94.94 73 LEU A O 1
ATOM 568 N N . LEU A 1 74 ? 7.750 2.583 -15.454 1.00 93.25 74 LEU A N 1
ATOM 569 C CA . LEU A 1 74 ? 6.356 2.330 -15.097 1.00 93.25 74 LEU A CA 1
ATOM 570 C C . LEU A 1 74 ? 5.562 3.636 -14.975 1.00 93.25 74 LEU A C 1
ATOM 572 O O . LEU A 1 74 ? 4.477 3.728 -15.536 1.00 93.25 74 LEU A O 1
ATOM 576 N N . VAL A 1 75 ? 6.108 4.651 -14.297 1.00 94.50 75 VAL A N 1
ATOM 577 C CA . VAL A 1 75 ? 5.466 5.973 -14.155 1.00 94.50 75 VAL A CA 1
ATOM 578 C C . VAL A 1 75 ? 5.161 6.582 -15.527 1.00 94.50 75 VAL A C 1
ATOM 580 O O . VAL A 1 75 ? 4.014 6.934 -15.801 1.00 94.50 75 VAL A O 1
ATOM 583 N N . ALA A 1 76 ? 6.148 6.595 -16.429 1.00 93.88 76 ALA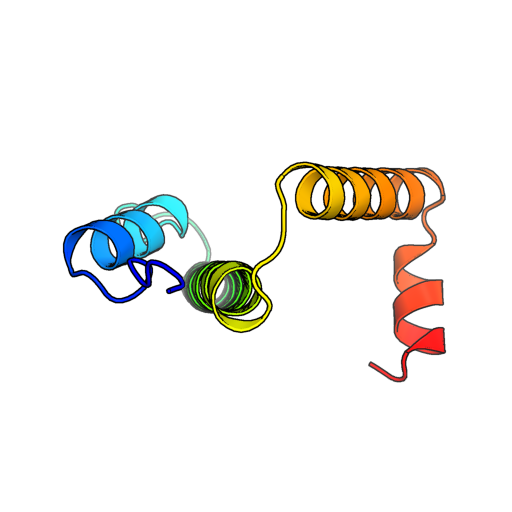 A N 1
ATOM 584 C CA . ALA A 1 76 ? 5.956 7.080 -17.794 1.00 93.88 76 ALA A CA 1
ATOM 585 C C . ALA A 1 76 ? 4.910 6.261 -18.575 1.00 93.88 76 ALA A C 1
ATOM 587 O O . ALA A 1 76 ? 4.098 6.833 -19.299 1.00 93.88 76 ALA A O 1
ATOM 588 N N . GLY A 1 77 ? 4.904 4.932 -18.417 1.00 94.69 77 GLY A N 1
ATOM 589 C CA . GLY A 1 77 ? 3.950 4.038 -19.081 1.00 94.69 77 GLY A CA 1
ATOM 590 C C . GLY A 1 77 ? 2.511 4.162 -18.571 1.00 94.69 77 GLY A C 1
ATOM 591 O O . GLY A 1 77 ? 1.575 3.952 -19.339 1.00 94.69 77 GLY A O 1
ATOM 592 N N . LEU A 1 78 ? 2.326 4.525 -17.299 1.00 92.69 78 LEU A N 1
ATOM 593 C CA . LEU A 1 78 ? 1.013 4.762 -16.690 1.00 92.69 78 LEU A CA 1
ATOM 594 C C . LEU A 1 78 ? 0.500 6.197 -16.898 1.00 92.69 78 LEU A C 1
ATOM 596 O O . LEU A 1 78 ? -0.670 6.461 -16.628 1.00 92.69 78 LEU A O 1
ATOM 600 N N . GLY A 1 79 ? 1.346 7.113 -17.380 1.00 93.44 79 GLY A N 1
ATOM 601 C CA . GLY A 1 79 ? 0.998 8.526 -17.559 1.00 93.44 79 GLY A CA 1
ATOM 602 C C . GLY A 1 79 ? 0.849 9.295 -16.242 1.00 93.44 79 GLY A C 1
ATOM 603 O O . GLY A 1 79 ? 0.068 10.245 -16.184 1.00 93.44 79 GLY A O 1
ATOM 604 N N . VAL A 1 80 ? 1.558 8.851 -15.197 1.00 86.12 80 VAL A N 1
ATOM 605 C CA . VAL A 1 80 ? 1.587 9.465 -13.856 1.00 86.12 80 VAL A CA 1
ATOM 606 C C . VAL A 1 80 ? 2.712 10.490 -13.753 1.00 86.12 80 VAL A C 1
ATOM 608 O O . VAL A 1 80 ? 3.766 10.281 -14.392 1.00 86.12 80 VAL A O 1
#

Sequence (80 aa):
MTVKISQTPELQAFFKEVSGGGNDQGSPRAKQLLLRLVNEVARIVEDLEVTDDEFWAAVDYLNRLGARSEAGLLVAGLGV

pLDDT: mean 93.45, std 6.7, range [48.19, 97.94]

Radius of gyration: 15.18 Å; chains: 1; bounding box: 35×31×37 Å

Foldseek 3Di:
DQDQDCPPPVNLVVLLVVLQVVPPDDDPVSSVVSSVVVSVVSVCCRVVVQDPVNVVVVVVVVVVCVVVVCPVVVCVVVVD

Secondary structure (DSSP, 8-state):
-----TTSHHHHHHHHHHTTTT-SSS-HHHHHHHHHHHHHHHHHHHHTT--HHHHHHHHHHHHHHHHTT-HHHHHHHHT-